Protein AF-A0A1T2Z8C7-F1 (afdb_monomer_lite)

Foldseek 3Di:
DQPPVNVVVVVLVVCCVVVVQPDDPVCNPVSVVSSVVVVVVVVVVVVVVVVVPDPPPPDDD

Organism: Pseudomonas fluorescens (NCBI:txid294)

pLDDT: mean 71.54, std 13.0, range [42.97, 84.0]

Radius of gyration: 17.58 Å; chains: 1; bounding box: 42×30×54 Å

Structure (mmCIF, N/CA/C/O backbone):
data_AF-A0A1T2Z8C7-F1
#
_entry.id   AF-A0A1T2Z8C7-F1
#
loop_
_atom_site.group_PDB
_atom_site.id
_atom_site.type_symbol
_atom_site.label_atom_id
_atom_site.label_alt_id
_atom_site.label_comp_id
_atom_site.label_asym_id
_atom_site.label_entity_id
_atom_site.label_seq_id
_atom_site.pdbx_PDB_ins_code
_atom_site.Cartn_x
_atom_site.Cartn_y
_atom_site.Cartn_z
_atom_site.occupancy
_atom_site.B_iso_or_equiv
_atom_site.auth_seq_id
_atom_site.auth_comp_id
_atom_site.auth_asym_id
_atom_site.auth_atom_id
_atom_site.pdbx_PDB_model_num
ATOM 1 N N . MET A 1 1 ? 21.467 -2.194 16.376 1.00 53.44 1 MET A N 1
ATOM 2 C CA . MET A 1 1 ? 20.221 -1.402 16.356 1.00 53.44 1 MET A CA 1
ATOM 3 C C . MET A 1 1 ? 19.761 -1.368 14.916 1.00 53.44 1 MET A C 1
ATOM 5 O O . MET A 1 1 ? 20.576 -1.043 14.068 1.00 53.44 1 MET A O 1
ATOM 9 N N . MET A 1 2 ? 18.545 -1.822 14.619 1.00 55.88 2 MET A N 1
ATOM 10 C CA . MET A 1 2 ? 18.007 -1.712 13.262 1.00 55.88 2 MET A CA 1
ATOM 11 C C . MET A 1 2 ? 17.627 -0.252 13.038 1.00 55.88 2 MET A C 1
ATOM 13 O O . MET A 1 2 ? 16.863 0.299 13.826 1.00 55.88 2 MET A O 1
ATOM 17 N N . ASP A 1 3 ? 18.197 0.377 12.014 1.00 82.12 3 ASP A N 1
ATOM 18 C CA . ASP A 1 3 ? 17.896 1.765 11.680 1.00 82.12 3 ASP A CA 1
ATOM 19 C C . ASP A 1 3 ? 16.400 1.931 11.395 1.00 82.12 3 ASP A C 1
ATOM 21 O O . ASP A 1 3 ? 15.784 1.079 10.745 1.00 82.12 3 ASP A O 1
ATOM 25 N N . SER A 1 4 ? 15.814 3.053 11.818 1.00 7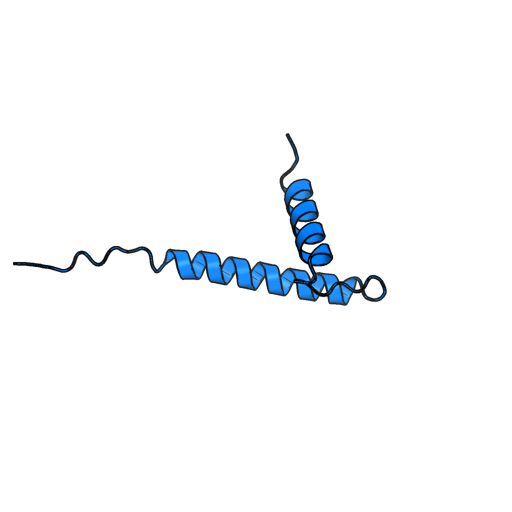4.75 4 SER A N 1
ATOM 26 C CA . SER A 1 4 ? 14.384 3.348 11.637 1.00 74.75 4 SER A CA 1
ATOM 27 C C . SER A 1 4 ? 13.939 3.232 10.171 1.00 74.75 4 SER A C 1
ATOM 29 O O . SER A 1 4 ? 12.812 2.836 9.883 1.00 74.75 4 SER A O 1
ATOM 31 N N . LYS A 1 5 ? 14.856 3.486 9.227 1.00 73.19 5 LYS A N 1
ATOM 32 C CA . LYS A 1 5 ? 14.650 3.296 7.784 1.00 73.19 5 LYS A CA 1
ATOM 33 C C . LYS A 1 5 ? 14.447 1.824 7.399 1.00 73.19 5 LYS A C 1
ATOM 35 O O . LYS A 1 5 ? 13.574 1.517 6.591 1.00 73.19 5 LYS A O 1
ATOM 40 N N . SER A 1 6 ? 15.227 0.917 7.981 1.00 76.31 6 SER A N 1
ATOM 41 C CA . SER A 1 6 ? 15.137 -0.528 7.737 1.00 76.31 6 SER A CA 1
ATOM 42 C C . SER A 1 6 ? 13.851 -1.111 8.318 1.00 76.31 6 SER A C 1
ATOM 44 O O . SER A 1 6 ? 13.220 -1.967 7.699 1.00 76.31 6 SER A O 1
ATOM 46 N N . GLN A 1 7 ? 13.421 -0.607 9.476 1.00 75.25 7 GLN A N 1
ATOM 47 C CA . GLN A 1 7 ? 12.167 -1.014 10.106 1.00 75.25 7 GLN A CA 1
ATOM 48 C C . GLN A 1 7 ? 10.939 -0.506 9.331 1.00 75.25 7 GLN A C 1
ATOM 50 O O . GLN A 1 7 ? 10.008 -1.277 9.097 1.00 75.25 7 GLN A O 1
ATOM 55 N N . ALA A 1 8 ? 10.961 0.744 8.855 1.00 74.75 8 ALA A N 1
ATOM 56 C CA . ALA A 1 8 ? 9.906 1.294 8.000 1.00 74.75 8 ALA A CA 1
ATOM 57 C C . ALA A 1 8 ? 9.785 0.528 6.671 1.00 74.75 8 ALA A C 1
ATOM 59 O O . ALA A 1 8 ? 8.681 0.220 6.221 1.00 74.75 8 ALA A O 1
ATOM 60 N N . TRP A 1 9 ? 10.920 0.154 6.074 1.00 76.62 9 TRP A N 1
ATOM 61 C CA . TRP A 1 9 ? 10.944 -0.673 4.870 1.00 76.62 9 TRP A CA 1
ATOM 62 C C . TRP A 1 9 ? 10.352 -2.069 5.105 1.00 76.62 9 TRP A C 1
ATOM 64 O O . TRP A 1 9 ? 9.527 -2.527 4.316 1.00 76.62 9 TRP A O 1
ATOM 74 N N . ALA A 1 10 ? 10.721 -2.732 6.205 1.00 81.62 10 ALA A N 1
ATOM 75 C CA . ALA A 1 10 ? 10.176 -4.043 6.556 1.00 81.62 10 ALA A CA 1
ATOM 76 C C . ALA A 1 10 ? 8.653 -3.994 6.773 1.00 81.62 10 ALA A C 1
ATOM 78 O O . ALA A 1 10 ? 7.937 -4.882 6.308 1.00 81.62 10 ALA A O 1
ATOM 79 N N . LEU A 1 11 ? 8.151 -2.935 7.416 1.00 81.19 11 LEU A N 1
ATOM 80 C CA . LEU A 1 11 ? 6.716 -2.722 7.600 1.00 81.19 11 LEU A CA 1
ATOM 81 C C . LEU A 1 11 ? 5.997 -2.507 6.262 1.00 81.19 11 LEU A C 1
ATOM 83 O O . LEU A 1 11 ? 4.970 -3.138 6.018 1.00 81.19 11 LEU A O 1
ATOM 87 N N . ALA A 1 12 ? 6.547 -1.673 5.375 1.00 78.75 12 ALA A N 1
ATOM 88 C CA . ALA A 1 12 ? 5.986 -1.466 4.041 1.00 78.75 12 ALA A CA 1
ATOM 89 C C . ALA A 1 12 ? 5.911 -2.785 3.256 1.00 78.75 12 ALA A C 1
ATOM 91 O O . ALA A 1 12 ? 4.862 -3.118 2.708 1.00 78.75 12 ALA A O 1
ATOM 92 N N . MET A 1 13 ? 6.984 -3.580 3.274 1.00 82.50 13 MET A N 1
ATOM 93 C CA . MET A 1 13 ? 7.020 -4.896 2.629 1.00 82.50 13 MET A CA 1
ATOM 94 C C . MET A 1 13 ? 6.000 -5.873 3.227 1.00 82.50 13 MET A C 1
ATOM 96 O O . MET A 1 13 ? 5.341 -6.590 2.479 1.00 82.50 13 MET A O 1
ATOM 100 N N . ALA A 1 14 ? 5.806 -5.875 4.549 1.00 82.62 14 ALA A N 1
ATOM 101 C CA . ALA A 1 14 ? 4.788 -6.702 5.201 1.00 82.62 14 ALA A CA 1
ATOM 102 C C . ALA A 1 14 ? 3.359 -6.284 4.809 1.00 82.62 14 ALA A C 1
ATOM 104 O O . ALA A 1 14 ? 2.504 -7.136 4.559 1.00 82.62 14 ALA A O 1
ATOM 105 N N . LEU A 1 15 ? 3.098 -4.978 4.704 1.00 79.38 15 LEU A N 1
ATOM 106 C CA . LEU A 1 15 ? 1.800 -4.451 4.277 1.00 79.38 15 LEU A CA 1
ATOM 107 C C . LEU A 1 15 ? 1.505 -4.791 2.811 1.00 79.38 15 LEU A C 1
ATOM 109 O O . LEU A 1 15 ? 0.384 -5.203 2.500 1.00 79.38 15 LEU A O 1
ATOM 113 N N . ILE A 1 16 ? 2.516 -4.706 1.945 1.00 81.06 16 ILE A N 1
ATOM 114 C CA . ILE A 1 16 ? 2.444 -5.136 0.544 1.00 81.06 16 ILE A CA 1
ATOM 115 C C . ILE A 1 16 ? 2.180 -6.646 0.454 1.00 81.06 16 ILE A C 1
ATOM 117 O O . ILE A 1 16 ? 1.228 -7.062 -0.203 1.00 81.06 16 ILE A O 1
ATOM 121 N N . ALA A 1 17 ? 2.956 -7.471 1.165 1.00 81.88 17 ALA A N 1
ATOM 122 C CA . ALA A 1 17 ? 2.799 -8.928 1.166 1.00 81.88 17 ALA A CA 1
ATOM 123 C C . ALA A 1 17 ? 1.431 -9.380 1.708 1.00 81.88 17 ALA A C 1
ATOM 125 O O . ALA A 1 17 ? 0.891 -10.390 1.265 1.00 81.88 17 ALA A O 1
ATOM 126 N N . SER A 1 18 ? 0.843 -8.616 2.634 1.00 81.31 18 SER A N 1
ATOM 127 C CA . SER A 1 18 ? -0.506 -8.873 3.154 1.00 81.31 18 SER A CA 1
ATOM 128 C C . SER A 1 18 ? -1.639 -8.501 2.184 1.00 81.31 18 SER A C 1
ATOM 130 O O . SER A 1 18 ? -2.805 -8.726 2.502 1.00 81.31 18 SER A O 1
ATOM 132 N N . GLY A 1 19 ? -1.326 -7.896 1.032 1.00 78.88 19 GLY A N 1
ATOM 133 C CA . GLY A 1 19 ? -2.309 -7.436 0.046 1.00 78.88 19 GLY A CA 1
ATOM 134 C C . GLY A 1 19 ? -3.082 -6.180 0.461 1.00 78.88 19 GLY A C 1
ATOM 135 O O . GLY A 1 19 ? -3.981 -5.749 -0.256 1.00 78.88 19 GLY A O 1
ATOM 136 N N . LYS A 1 20 ? -2.739 -5.569 1.602 1.00 77.38 20 LYS A N 1
ATOM 137 C CA . LYS A 1 20 ? -3.371 -4.330 2.085 1.00 77.38 20 LYS A CA 1
ATOM 138 C C . LYS A 1 20 ? -2.938 -3.099 1.297 1.00 77.38 20 LYS A C 1
ATOM 140 O O . LYS A 1 20 ? -3.672 -2.115 1.269 1.00 77.38 20 LYS A O 1
ATOM 145 N N . ILE A 1 21 ? -1.760 -3.150 0.673 1.00 77.56 21 ILE A N 1
ATOM 146 C CA . ILE A 1 21 ? -1.247 -2.088 -0.191 1.00 77.56 21 ILE A CA 1
ATOM 147 C C . ILE A 1 21 ? -0.964 -2.685 -1.570 1.00 77.56 21 ILE A C 1
ATOM 149 O O . ILE A 1 21 ? -0.154 -3.610 -1.666 1.00 77.56 21 ILE A O 1
ATOM 153 N N . PRO A 1 22 ? -1.599 -2.174 -2.638 1.00 74.44 22 PRO A N 1
ATOM 154 C CA . PRO A 1 22 ? -1.278 -2.605 -3.987 1.00 74.44 22 PRO A CA 1
ATOM 155 C C . PRO A 1 22 ? 0.124 -2.108 -4.353 1.00 74.44 22 PRO A C 1
ATOM 157 O O . PRO A 1 22 ? 0.416 -0.914 -4.267 1.00 74.44 22 PRO A O 1
ATOM 160 N N . PHE A 1 23 ? 0.989 -3.036 -4.757 1.00 77.94 23 PHE A N 1
ATOM 161 C CA . PHE A 1 23 ? 2.335 -2.747 -5.235 1.00 77.94 23 PHE A CA 1
ATOM 162 C C . PHE A 1 23 ? 2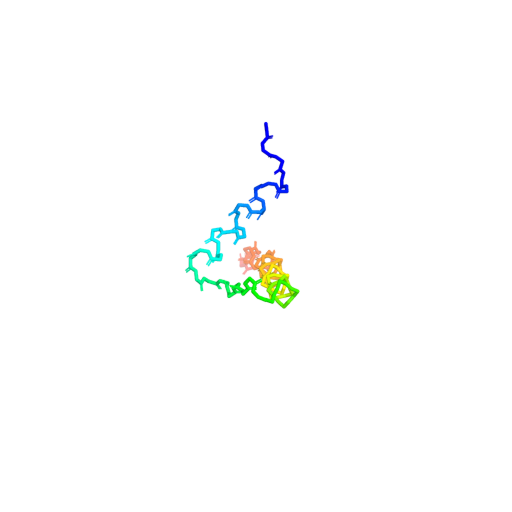.550 -3.452 -6.567 1.00 77.94 23 PHE A C 1
ATOM 164 O O . PHE A 1 23 ? 2.478 -4.677 -6.653 1.00 77.94 23 PHE A O 1
ATOM 171 N N . ASP A 1 24 ? 2.808 -2.662 -7.599 1.00 80.12 24 ASP A N 1
ATOM 172 C CA . ASP A 1 24 ? 3.119 -3.124 -8.940 1.00 80.12 24 ASP A CA 1
ATOM 173 C C . ASP A 1 24 ? 4.616 -2.900 -9.232 1.00 80.12 24 ASP A C 1
ATOM 175 O O . ASP A 1 24 ? 5.056 -1.749 -9.353 1.00 80.12 24 ASP A O 1
ATOM 179 N N . PRO A 1 25 ? 5.419 -3.971 -9.371 1.00 74.00 25 PRO A N 1
ATOM 180 C CA . PRO A 1 25 ? 6.832 -3.855 -9.716 1.00 74.00 25 PRO A CA 1
ATOM 181 C C . PRO A 1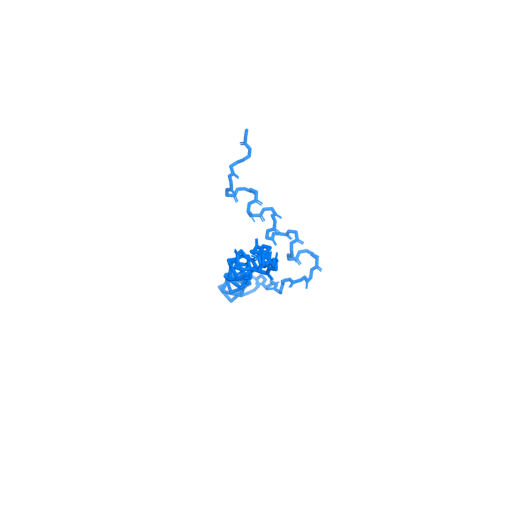 25 ? 7.070 -3.315 -11.138 1.00 74.00 25 PRO A C 1
ATOM 183 O O . PRO A 1 25 ? 8.146 -2.774 -11.393 1.00 74.00 25 PRO A O 1
ATOM 186 N N . ALA A 1 26 ? 6.093 -3.403 -12.050 1.00 83.69 26 ALA A N 1
ATOM 187 C CA . ALA A 1 26 ? 6.176 -2.782 -13.375 1.00 83.69 26 ALA A CA 1
ATOM 188 C C . ALA A 1 26 ? 5.940 -1.261 -13.321 1.00 83.69 26 ALA A C 1
ATOM 190 O O . ALA A 1 26 ? 6.368 -0.535 -14.219 1.00 83.69 26 ALA A O 1
ATOM 191 N N . ASN A 1 27 ? 5.317 -0.765 -12.247 1.00 79.12 27 ASN A N 1
ATOM 192 C CA . ASN A 1 27 ? 5.084 0.654 -12.006 1.00 79.12 27 ASN A CA 1
ATOM 193 C C . ASN A 1 27 ? 5.533 1.064 -10.597 1.00 79.12 27 ASN A C 1
ATOM 195 O O . ASN A 1 27 ? 4.733 1.371 -9.705 1.00 79.12 27 ASN A O 1
ATOM 199 N N . MET A 1 28 ? 6.853 1.106 -10.409 1.00 77.81 28 MET A N 1
ATOM 200 C CA . MET A 1 28 ? 7.472 1.509 -9.144 1.00 77.81 28 MET A CA 1
ATOM 201 C C . MET A 1 28 ? 7.047 2.919 -8.709 1.00 77.81 28 MET A C 1
ATOM 203 O O . MET A 1 28 ? 6.744 3.131 -7.539 1.00 77.81 28 MET A O 1
ATOM 207 N N . ALA A 1 29 ? 6.975 3.875 -9.642 1.00 79.56 29 ALA A N 1
ATOM 208 C CA . ALA A 1 29 ? 6.609 5.258 -9.333 1.00 79.56 29 ALA A CA 1
ATOM 209 C C . ALA A 1 29 ? 5.164 5.369 -8.818 1.00 79.56 29 ALA A C 1
ATOM 211 O O . ALA A 1 29 ? 4.920 6.005 -7.790 1.00 79.56 29 ALA A O 1
ATOM 212 N N . GLY A 1 30 ? 4.214 4.705 -9.485 1.00 82.25 30 GLY A N 1
ATOM 213 C CA . GLY A 1 30 ? 2.816 4.660 -9.056 1.00 82.25 30 GLY A CA 1
ATOM 214 C C . GLY A 1 30 ? 2.648 3.961 -7.709 1.00 82.25 30 GLY A C 1
ATOM 215 O O . GLY A 1 30 ? 1.940 4.461 -6.837 1.00 82.25 30 GLY A O 1
ATOM 216 N N . SER A 1 31 ? 3.366 2.860 -7.497 1.00 79.31 31 SER A N 1
ATOM 217 C CA . SER A 1 31 ? 3.316 2.098 -6.245 1.00 79.31 31 SER A CA 1
ATOM 218 C C . SER A 1 31 ? 3.879 2.878 -5.057 1.00 79.31 31 SER A C 1
ATOM 220 O O . SER A 1 31 ? 3.286 2.876 -3.980 1.00 79.31 31 SER A O 1
ATOM 222 N N . ILE A 1 32 ? 4.983 3.607 -5.253 1.00 81.00 32 ILE A N 1
ATOM 223 C CA . ILE A 1 32 ? 5.546 4.498 -4.229 1.00 81.00 32 ILE A CA 1
ATOM 224 C C . ILE A 1 32 ? 4.572 5.640 -3.920 1.00 81.00 32 ILE A C 1
ATOM 226 O O . ILE A 1 32 ? 4.362 5.958 -2.751 1.00 81.00 32 ILE A O 1
ATOM 230 N N . HIS A 1 33 ? 3.938 6.230 -4.938 1.00 82.69 33 HIS A N 1
ATOM 231 C CA . HIS A 1 33 ? 2.950 7.292 -4.739 1.00 82.69 33 HIS A CA 1
ATOM 232 C C . HIS A 1 33 ? 1.731 6.807 -3.936 1.00 82.69 33 HIS A C 1
ATOM 234 O O . HIS A 1 33 ? 1.253 7.499 -3.036 1.00 82.69 33 HIS A O 1
ATOM 240 N N . ILE A 1 34 ? 1.252 5.594 -4.223 1.00 82.38 34 ILE A N 1
ATOM 241 C CA . ILE A 1 34 ? 0.159 4.966 -3.477 1.00 82.38 34 ILE A CA 1
ATOM 242 C C . ILE A 1 34 ? 0.584 4.696 -2.030 1.00 82.38 34 ILE A C 1
ATOM 244 O O . ILE A 1 34 ? -0.139 5.079 -1.110 1.00 82.38 34 ILE A O 1
ATOM 248 N N . LEU A 1 35 ? 1.762 4.102 -1.814 1.00 80.81 35 LEU A N 1
ATOM 249 C CA . LEU A 1 35 ? 2.301 3.850 -0.476 1.00 80.81 35 LEU A CA 1
ATOM 250 C C . LEU A 1 35 ? 2.426 5.147 0.338 1.00 80.81 35 LEU A C 1
ATOM 252 O O . LEU A 1 35 ? 1.994 5.181 1.487 1.00 80.81 35 LEU A O 1
ATOM 256 N N . ALA A 1 36 ? 2.935 6.225 -0.265 1.00 81.75 36 ALA A N 1
ATOM 257 C CA . ALA A 1 36 ? 3.034 7.534 0.379 1.00 81.75 36 ALA A CA 1
ATOM 258 C C . ALA A 1 36 ? 1.658 8.071 0.807 1.00 81.75 36 ALA A C 1
ATOM 260 O O . ALA A 1 36 ? 1.505 8.529 1.934 1.00 81.75 36 ALA A O 1
ATOM 261 N N . ARG A 1 37 ? 0.629 7.938 -0.042 1.00 84.00 37 ARG A N 1
ATOM 262 C CA . ARG A 1 37 ? -0.755 8.313 0.306 1.00 84.00 37 ARG A CA 1
ATOM 263 C C . ARG A 1 37 ? -1.336 7.483 1.447 1.00 84.00 37 ARG A C 1
ATOM 265 O O . ARG A 1 37 ? -2.093 8.019 2.250 1.00 84.00 37 ARG A O 1
ATOM 272 N N . TYR A 1 38 ? -1.030 6.189 1.510 1.00 80.31 38 TYR A N 1
ATOM 273 C CA . TYR A 1 38 ? -1.470 5.344 2.622 1.00 80.31 38 TYR A CA 1
ATOM 274 C C . 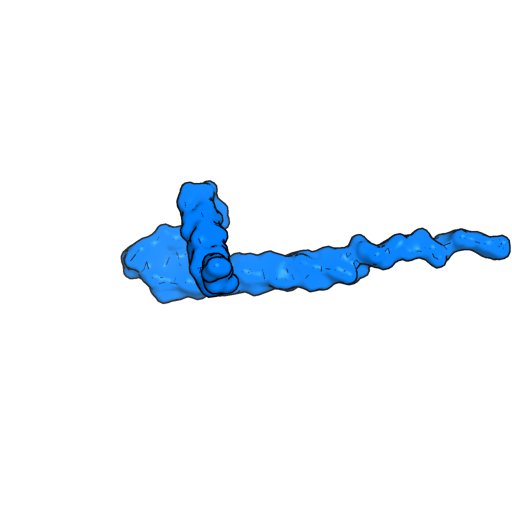TYR A 1 38 ? -0.764 5.706 3.928 1.00 80.31 38 TYR A C 1
ATOM 276 O O . TYR A 1 38 ? -1.420 5.742 4.965 1.00 80.31 38 TYR A O 1
ATOM 284 N N . LEU A 1 39 ? 0.535 6.010 3.875 1.00 79.81 39 LEU A N 1
ATOM 285 C CA . LEU A 1 39 ? 1.293 6.472 5.037 1.00 79.81 39 LEU A CA 1
ATOM 286 C C . LEU A 1 39 ? 0.784 7.825 5.538 1.00 79.81 39 LEU A C 1
ATOM 288 O O . LEU A 1 39 ? 0.546 7.958 6.729 1.00 79.81 39 LEU A O 1
ATOM 292 N N . GLN A 1 40 ? 0.521 8.773 4.638 1.00 82.25 40 GLN A N 1
ATOM 293 C CA . GLN A 1 40 ? -0.052 10.068 5.004 1.00 82.25 40 GLN A CA 1
ATOM 294 C C . GLN A 1 40 ? -1.432 9.912 5.655 1.00 82.25 40 GLN A C 1
ATOM 296 O O . GLN A 1 40 ? -1.687 10.487 6.698 1.00 82.25 40 GLN A O 1
ATOM 301 N N . LYS A 1 41 ? -2.308 9.058 5.107 1.00 79.25 41 LYS A N 1
ATOM 302 C CA . LYS A 1 41 ? -3.609 8.772 5.738 1.00 79.25 41 LYS A CA 1
ATOM 303 C C . LYS A 1 41 ? -3.482 8.118 7.113 1.00 79.25 41 LYS A C 1
ATOM 305 O O . LYS A 1 41 ? -4.354 8.312 7.951 1.00 79.25 41 LYS A O 1
ATOM 310 N N . LEU A 1 42 ? -2.461 7.286 7.312 1.00 78.00 42 LEU A N 1
ATOM 311 C CA . LEU A 1 42 ? -2.185 6.667 8.605 1.00 78.00 42 LEU A CA 1
ATOM 312 C C . LEU A 1 42 ? -1.698 7.714 9.612 1.00 78.00 42 LEU A C 1
ATOM 314 O O . LEU A 1 42 ? -2.141 7.689 10.752 1.00 78.00 42 LEU A O 1
ATOM 318 N N . GLU A 1 43 ? -0.830 8.628 9.183 1.00 79.75 43 GLU A N 1
ATOM 319 C CA . GLU A 1 43 ? -0.368 9.772 9.974 1.00 79.75 43 GLU A CA 1
ATOM 320 C C . GLU A 1 43 ? -1.537 10.695 10.342 1.00 79.75 43 GLU A C 1
ATOM 322 O O . GLU A 1 43 ? -1.772 10.910 11.525 1.00 79.75 43 GLU A O 1
ATOM 327 N N . ASP A 1 44 ? -2.361 11.097 9.369 1.00 77.44 44 ASP A N 1
ATOM 328 C CA . ASP A 1 44 ? -3.570 11.901 9.593 1.00 77.44 44 ASP A CA 1
ATOM 329 C C . ASP A 1 44 ? -4.548 11.211 10.565 1.00 77.44 44 ASP A C 1
ATOM 331 O O . ASP A 1 44 ? -5.179 11.864 11.394 1.00 77.44 44 ASP A O 1
ATOM 335 N N . ALA A 1 45 ? -4.699 9.884 10.475 1.00 72.81 45 ALA A N 1
ATOM 336 C CA . ALA A 1 45 ? -5.557 9.118 11.378 1.00 72.81 45 ALA A CA 1
ATOM 337 C C . ALA A 1 45 ? -4.977 9.034 12.797 1.00 72.81 45 ALA A C 1
ATOM 339 O O . ALA A 1 45 ? -5.730 9.155 13.758 1.00 72.81 45 ALA A O 1
ATOM 340 N N . LEU A 1 46 ? -3.660 8.866 12.934 1.00 72.25 46 LEU A N 1
ATOM 341 C CA . LEU A 1 46 ? -2.967 8.867 14.224 1.00 72.25 46 LEU A CA 1
ATOM 342 C C . LEU A 1 46 ? -3.015 10.248 14.887 1.00 72.25 46 LEU A C 1
ATOM 344 O O . LEU A 1 46 ? -3.266 10.344 16.086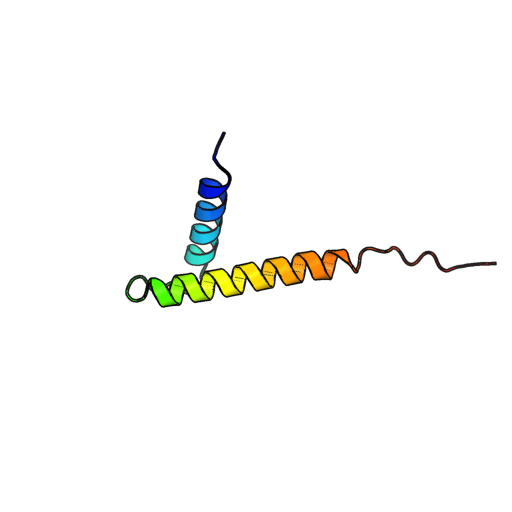 1.00 72.25 46 LEU A O 1
ATOM 348 N N . GLU A 1 47 ? -2.810 11.317 14.119 1.00 73.56 47 GLU A N 1
ATOM 349 C CA . GLU A 1 47 ? -2.928 12.695 14.600 1.00 73.56 47 GLU A CA 1
ATOM 350 C C . GLU A 1 47 ? -4.382 13.058 14.922 1.00 73.56 47 GLU A C 1
ATOM 352 O O . GLU A 1 47 ? -4.638 13.708 15.934 1.00 73.56 47 GLU A O 1
ATOM 357 N N . GLY A 1 48 ? -5.343 12.586 14.121 1.00 62.53 48 GLY A N 1
ATOM 358 C CA . GLY A 1 48 ? -6.777 12.754 14.363 1.00 62.53 48 GLY A CA 1
ATOM 359 C C . GLY A 1 48 ? -7.294 11.974 15.579 1.00 62.53 48 GLY A C 1
ATOM 360 O O . GLY A 1 48 ? -8.102 12.500 16.348 1.00 62.53 48 GLY A O 1
ATOM 361 N N . GLU A 1 49 ? -6.804 10.752 15.816 1.00 53.59 49 GLU A N 1
ATOM 362 C CA . GLU A 1 49 ? -7.078 10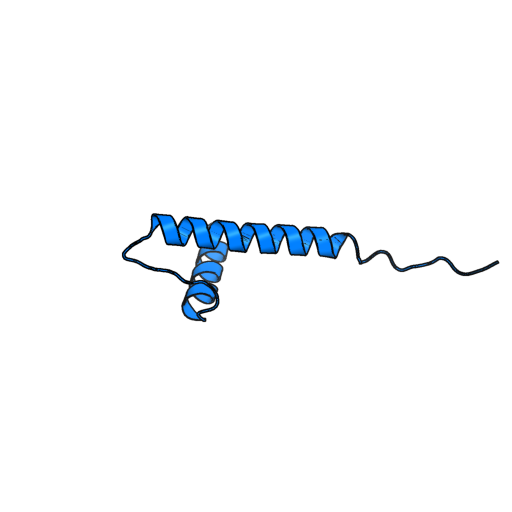.001 17.052 1.00 53.59 49 GLU A CA 1
ATOM 363 C C . GLU A 1 49 ? -6.436 10.659 18.281 1.00 53.59 49 GLU A C 1
ATOM 365 O O . GLU A 1 49 ? -7.003 10.589 19.372 1.00 53.59 49 GLU A O 1
ATOM 370 N N . ASN A 1 50 ? -5.318 11.375 18.121 1.00 48.50 50 ASN A N 1
ATOM 371 C CA . ASN A 1 50 ? -4.668 12.112 19.212 1.00 48.50 50 ASN A CA 1
ATOM 372 C C . ASN A 1 50 ? -5.507 13.303 19.734 1.00 48.50 50 ASN A C 1
ATOM 374 O O . ASN A 1 50 ? -5.199 13.866 20.780 1.00 48.50 50 ASN A O 1
ATOM 378 N N . ILE A 1 51 ? -6.609 13.662 19.060 1.00 49.06 51 ILE A N 1
ATOM 379 C CA . ILE A 1 51 ? -7.568 14.686 19.522 1.00 49.06 51 ILE A CA 1
ATOM 380 C C . ILE A 1 51 ? -8.816 14.064 20.182 1.00 49.06 51 ILE A C 1
ATOM 382 O O . ILE A 1 51 ? -9.644 14.780 20.735 1.00 49.06 51 ILE A O 1
ATOM 386 N N . THR A 1 52 ? -8.960 12.732 20.185 1.00 45.94 52 THR A N 1
ATOM 387 C CA . THR A 1 52 ? -10.110 12.035 20.806 1.00 45.94 52 THR A CA 1
ATOM 388 C C . THR A 1 52 ? -9.671 11.172 21.989 1.00 45.94 52 THR A C 1
ATOM 390 O O . THR A 1 52 ? -10.181 10.081 22.216 1.00 45.94 52 THR A O 1
ATOM 393 N N . ASN A 1 53 ? -8.706 11.669 22.761 1.00 46.12 53 ASN A N 1
ATOM 394 C CA . ASN A 1 53 ? -8.385 11.133 24.082 1.00 46.12 53 ASN A CA 1
ATOM 395 C C . ASN A 1 53 ? -8.299 12.252 25.137 1.00 46.12 53 ASN A C 1
ATOM 397 O O . ASN A 1 53 ? -7.530 12.164 26.091 1.00 46.12 53 ASN A O 1
ATOM 401 N N . GLU A 1 54 ? -9.116 13.302 24.991 1.00 44.12 54 GLU A N 1
ATOM 402 C CA . GLU A 1 54 ? -9.565 14.068 26.155 1.00 44.12 54 GLU A CA 1
ATOM 403 C C . GLU A 1 54 ? -10.623 13.221 26.879 1.00 44.12 54 GLU A C 1
ATOM 405 O O . GLU A 1 54 ? -11.682 12.946 26.301 1.00 44.12 54 GLU A O 1
ATOM 410 N N . PRO A 1 55 ? -10.400 12.780 28.131 1.00 42.97 55 PRO A N 1
ATOM 411 C CA . PRO A 1 55 ? -11.516 12.327 28.929 1.00 42.97 55 PRO A CA 1
ATOM 412 C C . PRO A 1 55 ? -12.400 13.549 29.155 1.00 42.97 55 PRO A C 1
ATOM 414 O O . PRO A 1 55 ? -11.969 14.551 29.724 1.00 42.97 55 PRO A O 1
ATOM 417 N N . ALA A 1 56 ? -13.649 13.451 28.712 1.00 52.12 56 ALA A N 1
ATOM 418 C CA . ALA A 1 56 ? -14.719 14.327 29.139 1.00 52.12 56 ALA A CA 1
ATOM 419 C C . ALA A 1 56 ? -14.814 14.292 30.675 1.00 52.12 56 ALA A C 1
ATOM 421 O O . ALA A 1 56 ? -15.529 13.480 31.254 1.00 52.12 56 ALA A O 1
ATOM 422 N N . ALA A 1 57 ? -14.086 15.178 31.346 1.00 52.66 57 ALA A N 1
ATOM 423 C CA . ALA A 1 57 ? -14.328 15.544 32.730 1.00 52.66 57 ALA A CA 1
ATOM 424 C C . ALA A 1 57 ? -15.032 16.905 32.741 1.00 52.66 57 ALA A C 1
ATOM 426 O O . ALA A 1 57 ? -14.498 17.915 33.187 1.00 52.66 57 ALA A O 1
ATOM 427 N N . SER A 1 58 ? -16.260 16.916 32.220 1.00 54.91 58 SER A N 1
ATOM 428 C CA . SER A 1 58 ? -17.260 17.919 32.571 1.00 54.91 58 SER A CA 1
ATOM 429 C C . SER A 1 58 ? -18.441 17.198 33.214 1.00 54.91 58 SER A C 1
ATOM 431 O O . SER A 1 58 ? -19.281 16.630 32.524 1.00 54.91 58 SER A O 1
ATOM 433 N N . ALA A 1 59 ? -18.414 17.143 34.545 1.00 53.47 59 ALA A N 1
ATOM 434 C CA . ALA A 1 59 ? -19.481 16.771 35.480 1.00 53.47 59 ALA A CA 1
ATOM 435 C C . ALA A 1 59 ? -18.811 16.804 36.874 1.00 53.47 59 ALA A C 1
ATOM 437 O O . ALA A 1 59 ? -17.820 16.115 37.070 1.00 53.47 59 ALA A O 1
ATOM 438 N N . THR A 1 60 ? -19.213 17.551 37.900 1.00 49.38 60 THR A N 1
ATOM 439 C CA . THR A 1 60 ? -20.454 18.270 38.208 1.00 49.38 60 THR A CA 1
ATOM 440 C C . THR A 1 60 ? -20.157 19.156 39.434 1.00 49.38 60 THR A C 1
ATOM 442 O O . THR A 1 60 ? -19.325 18.758 40.242 1.00 49.38 60 THR A O 1
ATOM 445 N N . ALA A 1 61 ? -20.837 20.307 39.516 1.00 45.62 61 ALA A N 1
ATOM 446 C CA . ALA A 1 61 ? -21.302 21.046 40.707 1.00 45.62 61 ALA A CA 1
ATOM 447 C C . ALA A 1 61 ? -20.527 20.950 42.038 1.00 45.62 61 ALA A C 1
ATOM 449 O O . ALA A 1 61 ? -20.503 19.858 42.646 1.00 45.62 61 ALA A O 1
#

Sequence (61 aa):
MMDSKSQAWALAMALIASGKIPFDPANMAGSIHILARYLQKLEDALEGENITNEPAASATA

Secondary structure (DSSP, 8-state):
---HHHHHHHHHHHHHHTTSS---TT-HHHHHHHHHHHHHHHHHHHHHHTTS---------